Protein AF-A0A1Z2L4B7-F1 (afdb_monomer_lite)

Foldseek 3Di:
DDDDADLPQQL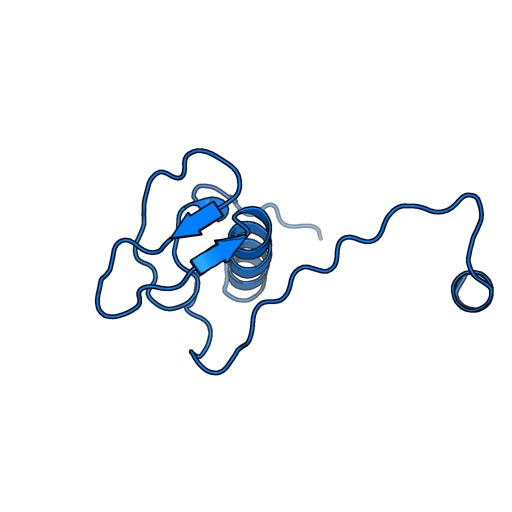QAALAPRQGDDDDDQWDFHPPPVLRDIDGSVLSSVQQVVCCVVPVRDRDHDHPPDDRDDDDDDDDPDDDPVRVVVD

Structure (mmCIF, N/CA/C/O backbone):
data_AF-A0A1Z2L4B7-F1
#
_entry.id   AF-A0A1Z2L4B7-F1
#
loop_
_atom_site.group_PDB
_atom_site.id
_atom_site.type_symbol
_atom_site.label_atom_id
_atom_site.label_alt_id
_atom_site.label_comp_id
_atom_site.label_asym_id
_atom_site.label_entity_id
_atom_site.label_seq_id
_atom_site.pdbx_PDB_ins_code
_atom_site.Cartn_x
_atom_site.Cartn_y
_atom_site.Cartn_z
_atom_site.occupancy
_atom_site.B_iso_or_equiv
_atom_site.auth_seq_id
_atom_site.auth_comp_id
_atom_site.auth_asym_id
_atom_site.auth_atom_id
_atom_site.pdbx_PDB_model_num
ATOM 1 N N . MET A 1 1 ? 12.344 2.411 -22.940 1.00 68.56 1 MET A N 1
ATOM 2 C CA . MET A 1 1 ? 12.185 3.744 -22.318 1.00 68.56 1 MET A CA 1
ATOM 3 C C . MET A 1 1 ? 11.709 3.535 -20.889 1.00 68.56 1 MET A C 1
ATOM 5 O O . MET A 1 1 ? 10.655 2.941 -20.711 1.00 68.56 1 MET A O 1
ATOM 9 N N . ILE A 1 2 ? 12.499 3.928 -19.891 1.00 80.88 2 ILE A N 1
ATOM 10 C CA . ILE A 1 2 ? 12.134 3.809 -18.469 1.00 80.88 2 ILE A CA 1
ATOM 11 C C . ILE A 1 2 ? 11.392 5.089 -18.071 1.00 80.88 2 ILE A C 1
ATOM 13 O O . ILE A 1 2 ? 11.831 6.181 -18.427 1.00 80.88 2 ILE A O 1
ATOM 17 N N . ARG A 1 3 ? 10.256 4.959 -17.379 1.00 83.88 3 ARG A N 1
ATOM 18 C CA . ARG A 1 3 ? 9.461 6.090 -16.878 1.00 83.88 3 ARG A CA 1
ATOM 19 C C . ARG A 1 3 ? 9.565 6.147 -15.358 1.00 83.88 3 ARG A C 1
ATOM 21 O O . ARG A 1 3 ? 9.476 5.116 -14.700 1.00 83.88 3 ARG A O 1
ATOM 28 N N . HIS A 1 4 ? 9.746 7.347 -14.819 1.00 87.31 4 HIS A N 1
ATOM 29 C CA . HIS A 1 4 ? 9.746 7.584 -13.378 1.00 87.31 4 HIS A CA 1
ATOM 30 C C . HIS A 1 4 ? 8.334 7.974 -12.936 1.00 87.31 4 HIS A C 1
ATOM 32 O O . HIS A 1 4 ? 7.742 8.887 -13.507 1.00 87.31 4 HIS A O 1
ATOM 38 N N . ILE A 1 5 ? 7.805 7.285 -11.925 1.00 89.06 5 ILE A N 1
ATOM 39 C CA . ILE A 1 5 ? 6.490 7.556 -11.333 1.00 89.06 5 ILE A CA 1
ATOM 40 C C . ILE A 1 5 ? 6.705 7.925 -9.866 1.00 89.06 5 ILE A C 1
ATOM 42 O O . ILE A 1 5 ? 7.529 7.322 -9.181 1.00 89.06 5 ILE A O 1
ATOM 46 N N . CYS A 1 6 ? 5.985 8.937 -9.385 1.00 92.12 6 CYS A N 1
ATOM 47 C CA . CYS A 1 6 ? 6.064 9.358 -7.992 1.00 92.12 6 CYS A CA 1
ATOM 48 C C . CYS A 1 6 ? 5.406 8.315 -7.076 1.00 92.12 6 CYS A C 1
ATOM 50 O O . CYS A 1 6 ? 4.225 8.019 -7.219 1.00 92.12 6 CYS A O 1
ATOM 52 N N . GLU A 1 7 ? 6.149 7.797 -6.098 1.00 93.00 7 GLU A N 1
ATOM 53 C CA . GLU A 1 7 ? 5.661 6.795 -5.136 1.00 93.00 7 GLU A CA 1
ATOM 54 C C . GLU A 1 7 ? 5.092 7.401 -3.841 1.00 93.00 7 GLU A C 1
ATOM 56 O O . GLU A 1 7 ? 4.838 6.686 -2.862 1.00 93.00 7 GLU A O 1
ATOM 61 N N . ALA A 1 8 ? 4.922 8.726 -3.798 1.00 94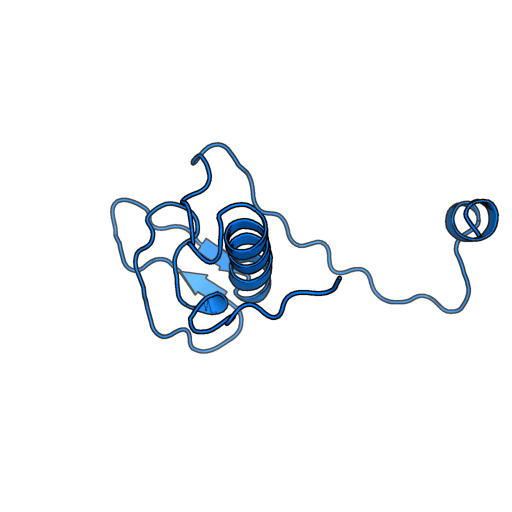.31 8 ALA A N 1
ATOM 62 C CA . ALA A 1 8 ? 4.475 9.427 -2.605 1.00 94.31 8 ALA A CA 1
ATOM 63 C C . ALA A 1 8 ? 3.166 8.829 -2.072 1.00 94.31 8 ALA A C 1
ATOM 65 O O . ALA A 1 8 ? 2.211 8.581 -2.803 1.00 94.31 8 ALA A O 1
ATOM 66 N N . TYR A 1 9 ? 3.129 8.609 -0.756 1.00 95.62 9 TYR A N 1
ATOM 67 C CA . TYR A 1 9 ? 1.959 8.097 -0.034 1.00 95.62 9 TYR A CA 1
ATOM 68 C C . TYR A 1 9 ? 1.530 6.659 -0.381 1.00 95.62 9 TYR A C 1
ATOM 70 O O . TYR A 1 9 ? 0.537 6.187 0.177 1.00 95.62 9 TYR A O 1
ATOM 78 N N . SER A 1 10 ? 2.298 5.923 -1.190 1.00 96.81 10 SER A N 1
ATOM 79 C CA . SER A 1 10 ? 2.053 4.505 -1.502 1.00 96.81 10 SER A CA 1
ATOM 80 C C . SER A 1 10 ? 1.924 3.648 -0.238 1.00 96.81 10 SER A C 1
ATOM 82 O O . SER A 1 10 ? 0.962 2.915 -0.075 1.00 96.81 10 SER A O 1
ATOM 84 N N . SER A 1 11 ? 2.803 3.811 0.747 1.00 96.81 11 SER A N 1
ATOM 85 C CA . SER A 1 11 ? 2.737 3.086 2.029 1.00 96.81 11 SER A CA 1
ATOM 86 C C . SER A 1 11 ? 1.701 3.627 3.033 1.00 96.81 11 SER A C 1
ATOM 88 O O . SER A 1 11 ? 1.543 3.078 4.126 1.00 96.81 11 SER A O 1
ATOM 90 N N . GLN A 1 12 ? 1.009 4.719 2.692 1.00 97.50 12 GLN A N 1
ATOM 91 C CA . GLN A 1 12 ? 0.034 5.414 3.546 1.00 97.50 12 GLN A CA 1
ATOM 92 C C . GLN A 1 12 ? -1.415 5.221 3.081 1.00 97.50 12 GLN A C 1
ATOM 94 O O . GLN A 1 12 ? -2.341 5.488 3.850 1.00 97.50 12 GLN A O 1
ATOM 99 N N . THR A 1 13 ? -1.611 4.748 1.853 1.00 97.94 13 THR A N 1
ATOM 100 C CA . THR A 1 13 ? -2.916 4.611 1.198 1.00 97.94 13 THR A CA 1
ATOM 101 C C . THR A 1 13 ? -3.401 3.170 1.303 1.00 97.94 13 THR A C 1
ATOM 103 O O . THR A 1 13 ? -2.651 2.243 1.013 1.00 97.94 13 THR A O 1
ATOM 106 N N . CYS A 1 14 ? -4.631 2.946 1.767 1.00 97.50 14 CYS A N 1
ATOM 107 C CA . CYS A 1 14 ? -5.179 1.593 1.858 1.00 97.50 14 CYS A CA 1
ATOM 108 C C . CYS A 1 14 ? -5.357 1.006 0.449 1.00 97.50 14 CYS A C 1
ATOM 110 O O . CYS A 1 14 ? -6.014 1.654 -0.365 1.00 97.50 14 CYS A O 1
ATOM 112 N N . PRO A 1 15 ? -4.856 -0.209 0.162 1.00 97.75 15 PRO A N 1
ATOM 113 C CA . PRO A 1 15 ? -4.987 -0.798 -1.167 1.00 97.75 15 PRO A CA 1
ATOM 114 C C . PRO A 1 15 ? -6.429 -1.205 -1.495 1.00 97.75 15 PRO A C 1
ATOM 116 O O . PRO A 1 15 ? -6.740 -1.377 -2.660 1.00 97.75 15 PRO A O 1
ATOM 119 N N . TYR A 1 16 ? -7.317 -1.340 -0.505 1.00 97.56 16 TYR A N 1
ATOM 120 C CA . TYR A 1 16 ? -8.701 -1.782 -0.725 1.00 97.56 16 TYR A CA 1
ATOM 121 C C . TYR A 1 16 ? -9.705 -0.630 -0.825 1.00 97.56 16 TYR A C 1
ATOM 123 O O . TYR A 1 16 ? -10.633 -0.680 -1.619 1.00 97.56 16 TYR A O 1
ATOM 131 N N . CYS A 1 17 ? -9.543 0.416 -0.008 1.00 97.19 17 CYS A N 1
ATOM 132 C CA . CYS A 1 17 ? -10.530 1.501 0.096 1.00 97.19 17 CYS A CA 1
ATOM 133 C C . CYS A 1 17 ? -9.939 2.901 -0.106 1.00 97.19 17 CYS A C 1
ATOM 135 O O . CYS A 1 17 ? -10.606 3.893 0.181 1.00 97.19 17 CYS A O 1
ATOM 137 N N . LEU A 1 18 ? -8.664 2.995 -0.506 1.00 97.75 18 LEU A N 1
ATOM 138 C CA . LEU A 1 18 ? -7.917 4.237 -0.759 1.00 97.75 18 LEU A CA 1
ATOM 139 C C . LEU A 1 18 ? -7.826 5.221 0.417 1.00 97.75 18 LEU A C 1
ATOM 141 O O . LEU A 1 18 ? -7.265 6.308 0.293 1.00 97.75 18 LEU A O 1
ATOM 145 N N . THR A 1 19 ? -8.316 4.839 1.596 1.00 97.69 19 THR A N 1
ATOM 146 C CA . THR A 1 19 ? -8.237 5.687 2.782 1.00 97.69 19 THR A CA 1
ATOM 147 C C . THR A 1 19 ? -6.776 5.904 3.161 1.00 97.69 19 THR A C 1
ATOM 149 O O . THR A 1 19 ? -6.006 4.954 3.341 1.00 97.69 19 THR A O 1
ATOM 152 N N . ARG A 1 20 ? -6.386 7.171 3.295 1.00 96.88 20 ARG A N 1
ATOM 153 C CA . ARG A 1 20 ? -5.021 7.564 3.632 1.00 96.88 20 ARG A CA 1
ATOM 154 C C . ARG A 1 20 ? -4.864 7.754 5.135 1.00 96.88 20 ARG A C 1
ATOM 156 O O . ARG A 1 20 ? -5.693 8.376 5.790 1.00 96.88 20 ARG A O 1
ATOM 163 N N . ARG A 1 21 ? -3.744 7.280 5.677 1.00 94.75 21 ARG A N 1
ATOM 164 C CA . ARG A 1 21 ? -3.325 7.562 7.056 1.00 94.75 21 ARG A CA 1
ATOM 165 C C . ARG A 1 21 ? -1.817 7.665 7.170 1.00 94.75 21 ARG A C 1
ATOM 167 O O . ARG A 1 21 ? -1.071 6.989 6.466 1.00 94.75 21 ARG A O 1
ATOM 174 N N . LYS A 1 22 ? -1.359 8.433 8.153 1.00 94.00 22 LYS A N 1
ATOM 175 C CA . LYS A 1 22 ? 0.047 8.414 8.550 1.00 94.00 22 LYS A CA 1
ATOM 176 C C . LYS A 1 22 ? 0.331 7.134 9.337 1.00 94.00 22 LYS A C 1
ATOM 178 O O . LYS A 1 22 ? -0.241 6.913 10.401 1.00 94.00 22 LYS A O 1
ATOM 183 N N . VAL A 1 23 ? 1.224 6.297 8.819 1.00 93.81 23 VAL A N 1
ATOM 184 C CA . VAL A 1 23 ? 1.613 5.030 9.454 1.00 93.81 23 VAL A CA 1
ATOM 185 C C . VAL A 1 23 ? 2.868 5.246 10.292 1.00 93.81 23 VAL A C 1
ATOM 187 O O . VAL A 1 23 ? 3.836 5.835 9.816 1.00 93.81 23 VAL A O 1
ATOM 190 N N . ARG A 1 24 ? 2.867 4.756 11.534 1.00 90.88 24 ARG A N 1
ATOM 191 C CA . ARG A 1 24 ? 4.063 4.670 12.383 1.00 90.88 24 ARG A CA 1
ATOM 192 C C . ARG A 1 24 ? 4.407 3.188 12.555 1.00 90.88 24 ARG A C 1
ATOM 194 O O . ARG A 1 24 ? 3.543 2.410 12.941 1.00 90.88 24 ARG A O 1
ATOM 201 N N . GLY A 1 25 ? 5.639 2.789 12.238 1.00 92.56 25 GLY A N 1
ATOM 202 C CA . GLY A 1 25 ? 6.077 1.388 12.323 1.00 92.56 25 GLY A CA 1
ATOM 203 C C . GLY A 1 25 ? 5.714 0.529 11.103 1.00 92.56 25 GLY A C 1
ATOM 204 O O . GLY A 1 25 ? 5.395 1.056 10.037 1.00 92.56 25 GLY A O 1
ATOM 205 N N . ARG A 1 26 ? 5.837 -0.798 11.248 1.00 93.31 26 ARG A N 1
ATOM 206 C CA . ARG A 1 26 ? 5.691 -1.788 10.160 1.00 93.31 26 ARG A CA 1
ATOM 207 C C . ARG A 1 26 ? 4.262 -2.292 9.954 1.00 93.31 26 ARG A C 1
ATOM 209 O O . ARG A 1 26 ? 3.960 -2.810 8.885 1.00 93.31 26 ARG A O 1
ATOM 216 N N . SER A 1 27 ? 3.385 -2.122 10.937 1.00 94.81 27 SER A N 1
ATOM 217 C CA . SER A 1 27 ? 1.993 -2.562 10.844 1.00 94.81 27 SER A CA 1
ATOM 218 C C . SER A 1 27 ? 1.118 -1.463 10.251 1.00 94.81 27 SER A C 1
ATOM 220 O O . SER A 1 27 ? 1.024 -0.346 10.769 1.00 94.81 27 SER A O 1
ATOM 222 N N . TYR A 1 28 ? 0.455 -1.786 9.150 1.00 96.00 28 TYR A N 1
ATOM 223 C CA . TYR A 1 28 ? -0.605 -0.981 8.580 1.00 96.00 28 TYR A CA 1
ATOM 224 C C . TYR A 1 28 ? -1.959 -1.455 9.127 1.00 96.00 28 TYR A C 1
ATOM 226 O O . TYR A 1 28 ? -2.252 -2.640 9.099 1.00 96.00 28 TYR A O 1
ATOM 234 N N . VAL A 1 29 ? -2.787 -0.528 9.601 1.00 96.62 29 VAL A N 1
ATOM 235 C CA . VAL A 1 29 ? -4.171 -0.753 10.029 1.00 96.62 29 VAL A CA 1
ATOM 236 C C . VAL A 1 29 ? -5.009 0.333 9.378 1.00 96.62 29 VAL A C 1
ATOM 238 O O . VAL A 1 29 ? -4.748 1.509 9.625 1.00 96.62 29 VAL A O 1
ATOM 241 N N . CYS A 1 30 ? -5.959 -0.015 8.519 1.00 96.81 30 CYS A N 1
ATOM 242 C CA . CYS A 1 30 ? -6.813 0.984 7.886 1.00 96.81 30 CYS A CA 1
ATOM 243 C C . CYS A 1 30 ? -7.643 1.738 8.940 1.00 96.81 30 CYS A C 1
ATOM 245 O O . CYS A 1 30 ? -8.168 1.128 9.866 1.00 96.81 30 CYS A O 1
ATOM 247 N N . VAL A 1 31 ? -7.755 3.06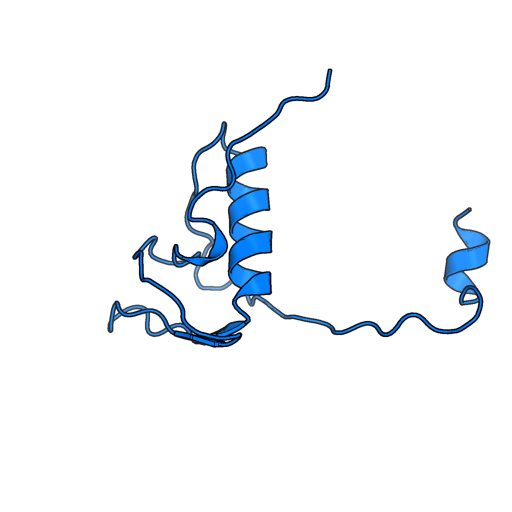6 8.810 1.00 96.50 31 VAL A N 1
ATOM 248 C CA . VAL A 1 31 ? -8.571 3.894 9.727 1.00 96.50 31 VAL A CA 1
ATOM 249 C C . VAL A 1 31 ? -10.050 3.913 9.349 1.00 96.50 31 VAL A C 1
ATOM 251 O O . VAL A 1 31 ? -10.882 4.268 10.179 1.00 96.50 31 VAL A O 1
ATOM 254 N N . ASN A 1 32 ? -10.384 3.521 8.116 1.00 97.19 32 ASN A N 1
ATOM 255 C CA . ASN A 1 32 ? -11.766 3.295 7.722 1.00 97.19 32 ASN A CA 1
ATOM 256 C C . ASN A 1 32 ? -12.266 2.012 8.400 1.00 97.19 32 ASN A C 1
ATOM 258 O 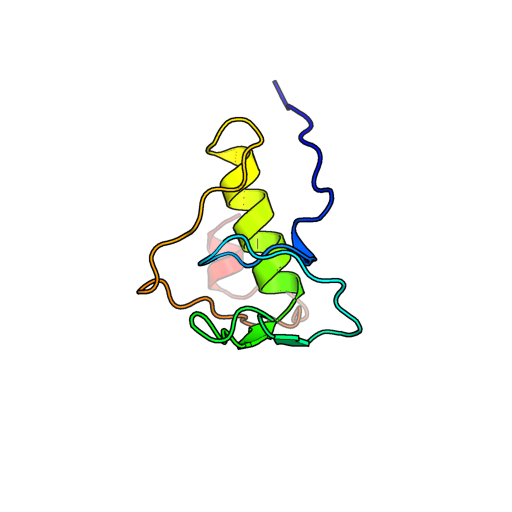O . ASN A 1 32 ? -11.736 0.934 8.127 1.00 97.19 32 ASN A O 1
ATOM 262 N N . LYS A 1 33 ? -13.276 2.146 9.265 1.00 96.00 33 LYS A N 1
ATOM 263 C CA . LYS A 1 33 ? -13.846 1.051 10.060 1.00 96.00 33 LYS A CA 1
ATOM 264 C C . LYS A 1 33 ? -14.554 -0.006 9.211 1.00 96.00 33 LYS A C 1
ATOM 266 O O . LYS A 1 33 ? -14.505 -1.169 9.587 1.00 96.00 33 LYS A O 1
ATOM 271 N N . ASP A 1 34 ? -15.115 0.374 8.064 1.00 96.19 34 ASP A N 1
ATOM 272 C CA . ASP A 1 34 ? -15.786 -0.563 7.152 1.00 96.19 34 ASP A CA 1
ATOM 273 C C . ASP A 1 34 ? -14.776 -1.450 6.407 1.00 96.19 34 ASP A C 1
ATOM 275 O O . ASP A 1 34 ? -15.091 -2.556 5.985 1.00 96.19 34 ASP A O 1
ATOM 279 N N . CYS A 1 35 ? -13.534 -0.974 6.266 1.00 95.62 35 CYS A N 1
ATOM 280 C CA . CYS A 1 35 ? -12.437 -1.722 5.654 1.00 95.62 35 CYS A CA 1
ATOM 281 C C . CYS A 1 35 ? -11.597 -2.475 6.694 1.00 95.62 35 CYS A C 1
ATOM 283 O O . CYS A 1 35 ? -11.274 -3.644 6.505 1.00 95.62 35 CYS A O 1
ATOM 285 N N . GLY A 1 36 ? -11.168 -1.792 7.762 1.00 94.62 36 GLY A N 1
ATOM 286 C CA . GLY A 1 36 ? -10.473 -2.370 8.920 1.00 94.62 36 GLY A CA 1
ATOM 287 C C . GLY A 1 36 ? -9.174 -3.138 8.634 1.00 94.62 36 GLY A C 1
ATOM 288 O O . GLY A 1 36 ? -8.610 -3.737 9.545 1.00 94.62 36 GLY A O 1
ATOM 289 N N . SER A 1 37 ? -8.682 -3.141 7.391 1.00 94.12 37 SER A N 1
ATOM 290 C CA . SER A 1 37 ? -7.644 -4.071 6.944 1.00 94.12 37 SER A CA 1
ATOM 291 C C . SER A 1 37 ? -6.332 -3.907 7.705 1.00 94.12 37 SER A C 1
ATOM 293 O O . SER A 1 37 ? -5.801 -2.796 7.826 1.00 94.12 37 SER A O 1
ATOM 295 N N . VAL A 1 38 ? -5.780 -5.034 8.157 1.00 95.19 38 VAL A N 1
ATOM 296 C CA . VAL A 1 38 ? -4.490 -5.116 8.847 1.00 95.19 38 VAL A CA 1
ATOM 297 C C . VAL A 1 38 ? -3.476 -5.786 7.928 1.00 95.19 38 VAL A C 1
ATOM 299 O O . VAL A 1 38 ? -3.649 -6.931 7.523 1.00 95.19 38 VAL A O 1
ATOM 302 N N . LEU A 1 39 ? -2.416 -5.061 7.584 1.00 94.94 39 LEU A N 1
ATOM 303 C CA . LEU A 1 39 ? -1.412 -5.468 6.602 1.00 94.94 39 LEU A CA 1
ATOM 304 C C . LEU A 1 39 ? -0.007 -5.098 7.078 1.00 94.94 39 LEU A C 1
ATOM 306 O O . LEU A 1 39 ? 0.178 -4.249 7.950 1.00 94.94 39 LEU A O 1
ATOM 310 N N . HIS A 1 40 ? 1.018 -5.670 6.452 1.00 95.38 40 HIS A N 1
ATOM 311 C CA . HIS A 1 40 ? 2.367 -5.130 6.581 1.00 95.38 40 HIS A CA 1
ATOM 312 C C . HIS A 1 40 ? 2.511 -3.881 5.701 1.00 95.38 40 HIS A C 1
ATOM 314 O O . HIS A 1 40 ? 2.143 -3.891 4.527 1.00 95.38 40 HIS A O 1
ATOM 320 N N . ARG A 1 41 ? 3.087 -2.807 6.243 1.00 95.62 41 ARG A N 1
ATOM 321 C CA . ARG A 1 41 ? 3.236 -1.515 5.559 1.00 95.62 41 ARG A CA 1
ATOM 322 C C . ARG A 1 41 ? 4.002 -1.633 4.242 1.00 95.62 41 ARG A C 1
ATOM 324 O O . ARG A 1 41 ? 3.620 -1.001 3.264 1.00 95.62 41 ARG A O 1
ATOM 331 N N . ASP A 1 42 ? 5.049 -2.450 4.198 1.00 93.56 42 ASP A N 1
ATOM 332 C CA . ASP A 1 42 ? 5.836 -2.599 2.968 1.00 93.56 42 ASP A CA 1
ATOM 333 C C . ASP A 1 42 ? 5.064 -3.400 1.900 1.00 93.56 42 ASP A C 1
ATOM 335 O O . ASP A 1 42 ? 5.262 -3.182 0.710 1.00 93.56 42 ASP A O 1
ATOM 339 N N . ALA A 1 43 ? 4.112 -4.251 2.309 1.00 95.00 43 ALA A N 1
ATOM 340 C CA . ALA A 1 43 ? 3.191 -4.907 1.378 1.00 95.00 43 ALA A CA 1
ATOM 341 C C . ALA A 1 43 ? 2.217 -3.896 0.765 1.00 95.00 43 ALA A C 1
ATOM 343 O O . ALA A 1 43 ? 2.012 -3.897 -0.443 1.00 95.00 43 ALA A O 1
ATOM 344 N N . VAL A 1 44 ? 1.672 -2.998 1.595 1.00 96.56 44 VAL A N 1
ATOM 345 C CA . VAL A 1 44 ? 0.825 -1.882 1.141 1.00 96.56 44 VAL A CA 1
ATOM 346 C C . VAL A 1 44 ? 1.573 -1.014 0.130 1.00 96.56 44 VAL A C 1
ATOM 348 O O . VAL A 1 44 ? 1.046 -0.733 -0.941 1.00 96.56 44 VAL A O 1
ATOM 351 N N . GLY A 1 45 ? 2.819 -0.643 0.442 1.00 96.00 45 GLY A N 1
ATOM 352 C CA . GLY A 1 45 ? 3.674 0.114 -0.472 1.00 96.00 45 GLY A CA 1
ATOM 353 C C . GLY A 1 45 ? 3.894 -0.608 -1.802 1.00 96.00 45 GLY A C 1
ATOM 354 O O . GLY A 1 45 ? 3.647 -0.023 -2.850 1.00 96.00 45 GLY A O 1
ATOM 355 N N . GLY A 1 46 ? 4.288 -1.885 -1.767 1.00 95.62 46 GLY A N 1
ATOM 356 C CA . GLY A 1 46 ? 4.543 -2.672 -2.976 1.00 95.62 46 GLY A CA 1
ATOM 357 C C . GLY A 1 46 ? 3.313 -2.839 -3.872 1.00 95.62 46 GLY A C 1
ATOM 358 O O . GLY A 1 46 ? 3.409 -2.637 -5.081 1.00 95.62 46 GLY A O 1
ATOM 359 N N . VAL A 1 47 ? 2.149 -3.140 -3.286 1.00 96.69 47 VAL A N 1
ATOM 360 C CA . VAL A 1 47 ? 0.882 -3.233 -4.031 1.00 96.69 47 VAL A CA 1
ATOM 361 C C . VAL A 1 47 ? 0.539 -1.892 -4.671 1.00 96.69 47 VAL A C 1
ATOM 363 O O . VAL A 1 47 ? 0.270 -1.838 -5.867 1.00 96.69 47 VAL A O 1
ATOM 366 N N . ASN A 1 48 ? 0.622 -0.794 -3.921 1.00 97.69 48 ASN A N 1
ATOM 367 C CA . ASN A 1 48 ? 0.272 0.515 -4.463 1.00 97.69 48 ASN A CA 1
ATOM 368 C C . ASN A 1 48 ? 1.257 0.983 -5.545 1.00 97.69 48 ASN A C 1
ATOM 370 O O . ASN A 1 48 ? 0.821 1.529 -6.553 1.00 97.69 48 ASN A O 1
ATOM 374 N N . ILE A 1 49 ? 2.560 0.716 -5.406 1.00 96.69 49 ILE A N 1
ATOM 375 C CA . ILE A 1 49 ? 3.550 0.980 -6.466 1.00 96.69 49 ILE A CA 1
ATOM 376 C C . ILE A 1 49 ? 3.218 0.186 -7.733 1.00 96.69 49 ILE A C 1
ATOM 378 O O . ILE A 1 49 ? 3.280 0.736 -8.831 1.00 96.69 49 ILE A O 1
ATOM 382 N N . HIS A 1 50 ? 2.807 -1.077 -7.597 1.00 95.50 50 HIS A N 1
ATOM 383 C CA . HIS A 1 50 ? 2.344 -1.859 -8.740 1.00 95.50 50 HIS A CA 1
ATOM 384 C C . HIS A 1 50 ? 1.117 -1.216 -9.402 1.00 95.50 50 HIS A C 1
ATOM 386 O O . HIS A 1 50 ? 1.113 -1.036 -10.618 1.00 95.50 50 HIS A O 1
ATOM 392 N N . THR A 1 51 ? 0.119 -0.793 -8.618 1.00 96.56 51 THR A N 1
ATOM 393 C CA . THR A 1 51 ? -1.066 -0.115 -9.171 1.00 96.56 51 THR A CA 1
ATOM 394 C C . THR A 1 51 ? -0.708 1.197 -9.871 1.00 96.56 51 THR A C 1
ATOM 396 O O . THR A 1 51 ? -1.202 1.435 -10.966 1.00 96.56 51 THR A O 1
ATOM 399 N N . LEU A 1 52 ? 0.212 1.997 -9.322 1.00 96.12 52 LEU A N 1
ATOM 400 C CA . LEU A 1 52 ? 0.708 3.216 -9.966 1.00 96.12 52 LEU A CA 1
ATOM 401 C C . LEU A 1 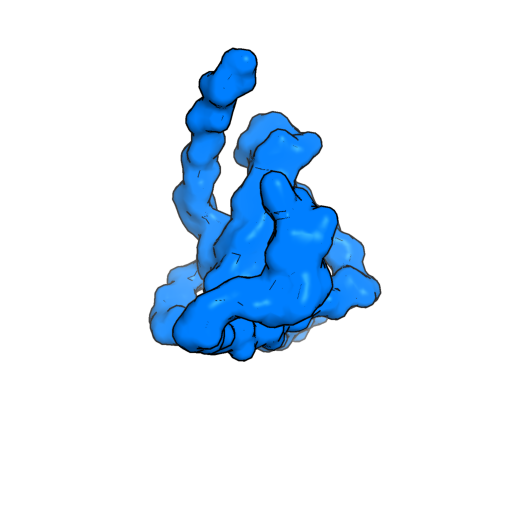52 ? 1.328 2.912 -11.336 1.00 96.12 52 LEU A C 1
ATOM 403 O O . LEU A 1 52 ? 1.098 3.646 -12.292 1.00 96.12 52 LEU A O 1
ATOM 407 N N . ALA A 1 53 ? 2.107 1.833 -11.435 1.00 94.56 53 ALA A N 1
ATOM 408 C CA . ALA A 1 53 ? 2.797 1.460 -12.665 1.00 94.56 53 ALA A CA 1
ATOM 409 C C . ALA A 1 53 ? 1.850 1.001 -13.782 1.00 94.56 53 ALA A C 1
ATOM 411 O O . ALA A 1 53 ? 2.120 1.281 -14.947 1.00 94.56 53 ALA A O 1
ATOM 412 N N . VAL A 1 54 ? 0.761 0.303 -13.441 1.00 95.25 54 VAL A N 1
ATOM 413 C CA . VAL A 1 54 ? -0.180 -0.251 -14.433 1.00 95.25 54 VAL A CA 1
ATOM 414 C C . VAL A 1 54 ? -1.380 0.657 -14.721 1.00 95.25 54 VAL A C 1
ATOM 416 O O . VAL A 1 54 ? -2.102 0.396 -15.675 1.00 95.25 54 VAL A O 1
ATOM 419 N N . ASN A 1 55 ? -1.583 1.718 -13.931 1.00 94.81 55 ASN A N 1
ATOM 420 C CA . ASN A 1 55 ? -2.713 2.648 -14.055 1.00 94.81 55 ASN A CA 1
ATOM 421 C C . ASN A 1 55 ? -2.252 4.112 -14.208 1.00 94.81 55 ASN A C 1
ATOM 423 O O . ASN A 1 55 ? -2.772 5.004 -13.535 1.00 94.81 55 ASN A O 1
ATOM 427 N N . ASP A 1 56 ? -1.231 4.356 -15.034 1.00 92.44 56 ASP A N 1
ATOM 428 C CA . ASP A 1 56 ? -0.759 5.702 -15.409 1.00 92.44 56 ASP A CA 1
ATOM 429 C C . ASP A 1 56 ? -0.532 6.661 -14.220 1.00 92.44 56 ASP A C 1
ATOM 431 O O . ASP A 1 56 ? -0.898 7.835 -14.243 1.00 92.44 56 ASP A O 1
ATOM 435 N N . GLY A 1 57 ? 0.087 6.162 -13.147 1.00 93.38 57 GLY A N 1
ATOM 436 C CA . GLY A 1 57 ? 0.399 6.956 -11.957 1.00 93.38 57 GLY A CA 1
ATOM 437 C C . GLY A 1 57 ? -0.769 7.138 -10.987 1.00 93.38 57 GLY A C 1
ATOM 438 O O . GLY A 1 57 ? -0.681 7.979 -10.092 1.00 93.38 57 GLY A O 1
ATOM 439 N N . THR A 1 58 ? -1.830 6.339 -11.112 1.00 95.19 58 THR A N 1
ATOM 440 C CA . THR A 1 58 ? -2.986 6.356 -10.205 1.00 95.19 58 THR A CA 1
ATOM 441 C C . THR A 1 58 ? -3.023 5.104 -9.328 1.00 95.19 58 THR A C 1
ATOM 443 O O . THR A 1 58 ? -2.849 3.986 -9.807 1.00 95.19 58 THR A O 1
ATOM 446 N N . ILE A 1 59 ? -3.262 5.269 -8.022 1.00 96.81 59 ILE A N 1
ATOM 447 C CA . ILE A 1 59 ? -3.534 4.131 -7.132 1.00 96.81 59 ILE A CA 1
ATOM 448 C C . ILE A 1 59 ? -4.988 3.709 -7.346 1.00 96.81 59 ILE A C 1
ATOM 450 O O . ILE A 1 59 ? -5.906 4.468 -7.035 1.00 96.81 59 ILE A O 1
ATOM 454 N N . VAL A 1 60 ? -5.188 2.495 -7.851 1.00 97.19 60 VAL A N 1
ATOM 455 C CA . VAL A 1 60 ? -6.509 1.884 -8.045 1.00 97.19 60 VAL A CA 1
ATOM 456 C C . VAL A 1 60 ? -6.720 0.834 -6.951 1.00 97.19 60 VAL A C 1
ATOM 458 O O . VAL A 1 60 ? -5.783 0.084 -6.665 1.00 97.19 60 VAL A O 1
ATOM 461 N N . PRO A 1 61 ? -7.903 0.767 -6.311 1.00 97.25 61 PRO A N 1
ATOM 462 C CA . PRO A 1 61 ? -8.130 -0.202 -5.258 1.00 97.25 61 PRO A CA 1
ATOM 463 C C . PRO A 1 61 ? -8.140 -1.625 -5.819 1.00 97.25 61 PRO A C 1
ATOM 465 O O . PRO A 1 61 ? -8.726 -1.892 -6.869 1.00 97.25 61 PRO A O 1
ATOM 468 N N . VAL A 1 62 ? -7.493 -2.544 -5.107 1.00 96.88 62 VAL A N 1
ATOM 469 C CA . VAL A 1 62 ? -7.534 -3.970 -5.431 1.00 96.88 62 VAL A CA 1
ATOM 470 C C . VAL A 1 62 ? -8.839 -4.589 -4.917 1.00 96.88 62 VAL A C 1
ATOM 472 O O . VAL A 1 62 ? -9.358 -4.136 -3.890 1.00 96.88 62 VAL A O 1
ATOM 475 N N . PRO A 1 63 ? -9.359 -5.638 -5.580 1.00 94.69 63 PRO A N 1
ATOM 476 C CA . PRO A 1 63 ? -10.538 -6.347 -5.099 1.00 94.69 63 PRO A CA 1
ATOM 477 C C . PRO A 1 63 ? -10.340 -6.876 -3.667 1.00 94.69 63 PRO A C 1
ATOM 479 O O . PRO A 1 63 ? -9.234 -7.319 -3.327 1.00 94.69 63 PRO A O 1
ATOM 482 N N . PRO A 1 64 ? -11.378 -6.844 -2.814 1.00 88.75 64 PRO A N 1
ATOM 483 C CA . PRO A 1 64 ? -11.281 -7.269 -1.417 1.00 88.75 64 PRO A CA 1
ATOM 484 C C . PRO A 1 64 ? -10.929 -8.758 -1.253 1.00 88.75 64 PRO A C 1
ATOM 486 O O . PRO A 1 64 ? -10.402 -9.155 -0.217 1.00 88.75 64 PRO A O 1
ATOM 489 N N . GLU A 1 65 ? -11.150 -9.580 -2.279 1.00 90.56 65 GLU A N 1
ATOM 490 C CA . GLU A 1 65 ? -10.797 -11.002 -2.309 1.00 90.56 65 GLU A CA 1
ATOM 491 C C . GLU A 1 65 ? -9.282 -11.231 -2.457 1.00 90.56 65 GLU A C 1
ATOM 493 O O . GLU A 1 65 ? -8.781 -12.330 -2.198 1.00 90.56 65 GLU A O 1
ATOM 498 N N . VAL A 1 66 ? -8.522 -10.208 -2.868 1.00 92.25 66 VAL A N 1
ATOM 499 C CA . VAL A 1 66 ? -7.071 -10.310 -3.042 1.00 92.25 66 VAL A CA 1
ATOM 500 C C . VAL A 1 66 ? -6.382 -10.363 -1.680 1.00 92.25 66 VAL A C 1
ATOM 502 O O . VAL A 1 66 ? -6.242 -9.364 -0.968 1.00 92.25 66 VAL A O 1
ATOM 505 N N . VAL A 1 67 ? -5.872 -11.546 -1.335 1.00 90.62 67 VAL A N 1
ATOM 506 C CA . VAL A 1 67 ? -5.112 -11.765 -0.101 1.00 90.62 67 VAL A CA 1
ATOM 507 C C . VAL A 1 67 ? -3.660 -11.317 -0.280 1.00 90.62 67 VAL A C 1
ATOM 509 O O . VAL A 1 67 ? -2.848 -12.005 -0.901 1.00 90.62 67 VAL A O 1
ATOM 512 N N . ILE A 1 68 ? -3.299 -10.186 0.326 1.00 91.56 68 ILE A N 1
ATOM 513 C CA . ILE A 1 68 ? -1.927 -9.664 0.310 1.00 91.56 68 ILE A CA 1
ATOM 514 C C . ILE A 1 68 ? -1.090 -10.403 1.364 1.00 91.56 68 ILE A C 1
ATOM 516 O O . ILE A 1 68 ? -1.307 -10.256 2.568 1.00 91.56 68 ILE A O 1
ATOM 520 N N . ARG A 1 69 ? -0.097 -11.187 0.925 1.00 85.75 69 ARG A N 1
ATOM 521 C CA . ARG A 1 69 ? 0.808 -11.944 1.809 1.00 85.75 69 ARG A CA 1
ATOM 522 C C . ARG A 1 69 ? 2.242 -11.456 1.675 1.00 85.75 69 ARG A C 1
ATOM 524 O O . ARG A 1 69 ? 2.744 -11.279 0.570 1.00 85.75 69 ARG A O 1
ATOM 531 N N . VAL A 1 70 ? 2.929 -11.312 2.806 1.00 84.88 70 VAL A N 1
ATOM 532 C CA . VAL A 1 70 ? 4.375 -11.062 2.831 1.00 84.88 70 VAL A CA 1
ATOM 533 C C . VAL A 1 70 ? 5.101 -12.362 3.114 1.00 84.88 70 VAL A C 1
ATOM 535 O O . VAL A 1 70 ? 4.841 -13.012 4.125 1.00 84.88 70 VAL A O 1
ATOM 538 N N . LYS A 1 71 ? 6.042 -12.721 2.241 1.00 80.62 71 LYS A N 1
ATOM 539 C CA . LYS A 1 71 ? 7.004 -13.790 2.501 1.00 80.62 71 LYS A CA 1
ATOM 540 C C . LYS A 1 71 ? 8.367 -13.162 2.752 1.00 80.62 71 LYS A C 1
ATOM 542 O O . LYS A 1 71 ? 8.973 -12.604 1.843 1.00 80.62 71 LYS A O 1
ATOM 547 N N . TYR A 1 72 ? 8.856 -13.264 3.982 1.00 71.69 72 TYR A N 1
ATOM 548 C CA . TYR A 1 72 ? 10.219 -12.856 4.303 1.00 71.69 72 TYR A CA 1
ATOM 549 C C . TYR A 1 72 ? 11.175 -13.956 3.861 1.00 71.69 72 TYR A C 1
ATOM 551 O O . TYR A 1 72 ? 11.365 -14.956 4.551 1.00 71.69 72 TYR A O 1
ATOM 559 N N . LEU A 1 73 ? 11.752 -13.783 2.677 1.00 73.94 73 LEU A N 1
ATOM 560 C CA . LEU A 1 73 ? 12.830 -14.636 2.207 1.00 73.94 73 LEU A CA 1
ATOM 561 C C . LEU A 1 73 ? 14.145 -14.063 2.728 1.00 73.94 73 LEU A C 1
ATOM 563 O O . LEU A 1 73 ? 14.538 -12.956 2.368 1.00 73.94 73 LEU A O 1
ATOM 567 N N . ARG A 1 74 ? 14.822 -14.812 3.600 1.00 73.50 74 ARG A N 1
ATOM 568 C CA . ARG A 1 74 ? 16.197 -14.497 3.985 1.00 73.50 74 ARG A CA 1
ATOM 569 C C . ARG A 1 74 ? 17.114 -14.941 2.852 1.00 73.50 74 ARG A C 1
ATOM 571 O O . ARG A 1 74 ? 16.993 -16.078 2.396 1.00 73.50 74 ARG A O 1
ATOM 578 N N . ALA A 1 75 ? 18.022 -14.067 2.422 1.00 76.06 75 ALA A N 1
ATOM 579 C CA . ALA A 1 75 ? 19.088 -14.466 1.516 1.00 76.06 75 ALA A CA 1
ATOM 580 C C . ALA A 1 75 ? 19.898 -15.587 2.184 1.00 76.06 75 ALA A C 1
ATOM 582 O O . ALA A 1 75 ? 20.419 -15.407 3.286 1.00 76.06 75 ALA A O 1
ATOM 583 N N . GLN A 1 76 ? 19.930 -16.752 1.544 1.00 78.12 76 GLN A N 1
ATOM 584 C CA . GLN A 1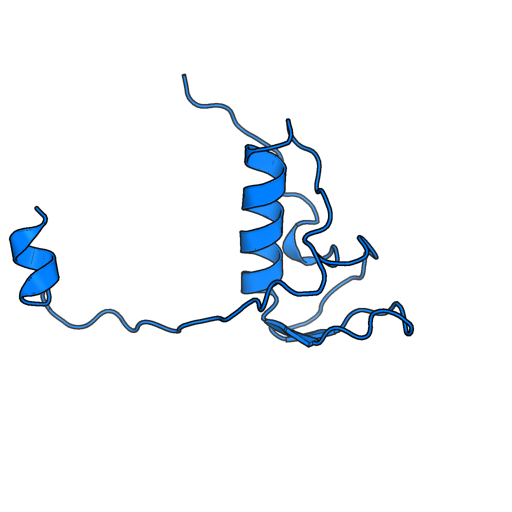 76 ? 20.802 -17.849 1.942 1.00 78.12 76 GLN A CA 1
ATOM 585 C C . GLN A 1 76 ? 22.142 -17.692 1.214 1.00 78.12 76 GLN A C 1
ATOM 587 O O . GLN A 1 76 ? 22.165 -17.147 0.107 1.00 78.12 76 GLN A O 1
ATOM 592 N N . PRO A 1 77 ? 23.261 -18.132 1.810 1.00 78.88 77 PRO A N 1
ATOM 593 C CA . PRO A 1 77 ? 24.526 -18.183 1.097 1.00 78.88 77 PRO A CA 1
ATOM 594 C C . PRO A 1 77 ? 24.407 -19.141 -0.098 1.00 78.88 77 PRO A C 1
ATOM 596 O O . PRO A 1 77 ? 24.072 -20.314 0.054 1.00 78.88 77 PRO A O 1
ATOM 599 N N . GLY A 1 78 ? 24.686 -18.621 -1.293 1.00 76.31 78 GLY A N 1
ATOM 600 C CA . GLY A 1 78 ? 24.590 -19.367 -2.544 1.00 76.31 78 GLY A CA 1
ATOM 601 C C . GLY A 1 78 ? 23.172 -19.449 -3.117 1.00 76.31 78 GLY A C 1
ATOM 602 O O . GLY A 1 78 ? 22.173 -19.110 -2.488 1.00 76.31 78 GLY A O 1
ATOM 603 N N . TRP A 1 79 ? 23.090 -19.878 -4.371 1.00 78.00 79 TRP A N 1
ATOM 604 C CA . TRP A 1 79 ? 21.821 -20.022 -5.074 1.00 78.00 79 TRP A CA 1
ATOM 605 C C . TRP A 1 79 ? 21.206 -21.389 -4.778 1.00 78.00 79 TRP A C 1
ATOM 607 O O . TRP A 1 79 ? 21.901 -22.409 -4.783 1.00 78.00 79 TRP A O 1
ATOM 617 N N . SER A 1 80 ? 19.895 -21.449 -4.553 1.00 76.25 80 SER A N 1
ATOM 618 C CA . SER A 1 80 ? 19.193 -22.739 -4.544 1.00 76.25 80 SER A CA 1
ATOM 619 C C . SER A 1 80 ? 19.338 -23.442 -5.900 1.00 76.25 80 SER A C 1
ATOM 621 O O . SER A 1 80 ? 19.624 -22.798 -6.910 1.00 76.25 80 SER A O 1
ATOM 623 N N . VAL A 1 81 ? 19.152 -24.764 -5.935 1.00 78.56 81 VAL A N 1
ATOM 624 C CA . VAL A 1 81 ? 19.251 -25.564 -7.174 1.00 78.56 81 VAL A CA 1
ATOM 625 C C . VAL A 1 81 ? 18.379 -24.958 -8.280 1.00 78.56 81 VAL A C 1
ATOM 627 O O . VAL A 1 81 ? 18.895 -24.579 -9.325 1.00 78.56 81 VAL A O 1
ATOM 630 N N . GLY A 1 82 ? 17.106 -24.683 -7.983 1.00 80.75 82 GLY A N 1
ATOM 631 C CA . GLY A 1 82 ? 16.194 -24.054 -8.943 1.00 80.75 82 GLY A CA 1
ATOM 632 C C . GLY A 1 82 ? 16.465 -22.571 -9.236 1.00 80.75 82 GLY A C 1
ATOM 633 O O . GLY A 1 82 ? 15.846 -22.004 -10.130 1.00 80.75 82 GLY A O 1
ATOM 634 N N . GLN A 1 83 ? 17.326 -21.877 -8.485 1.00 78.31 83 GLN A N 1
ATOM 635 C CA . GLN A 1 83 ? 17.819 -20.555 -8.902 1.00 78.31 83 GLN A CA 1
ATOM 636 C C . GLN A 1 83 ? 18.946 -20.695 -9.925 1.00 78.31 83 GLN A C 1
ATOM 638 O O . GLN A 1 83 ? 18.981 -19.913 -10.867 1.00 78.31 83 GLN A O 1
ATOM 643 N N . ARG A 1 84 ? 19.833 -21.688 -9.765 1.00 76.75 84 ARG A N 1
ATOM 644 C CA . ARG A 1 84 ? 20.951 -21.935 -10.693 1.00 76.75 84 ARG A CA 1
ATOM 645 C C . ARG A 1 84 ? 20.480 -22.349 -12.077 1.00 76.75 84 ARG A C 1
ATOM 647 O O . ARG A 1 84 ? 21.081 -21.939 -13.045 1.00 76.75 84 ARG A O 1
ATOM 654 N N . GLU A 1 85 ? 19.395 -23.109 -12.168 1.00 80.94 85 GLU A N 1
ATOM 655 C CA . GLU A 1 85 ? 18.817 -23.524 -13.455 1.00 80.94 85 GLU A CA 1
ATOM 656 C C . GLU A 1 85 ? 18.219 -22.360 -14.268 1.00 80.94 85 GLU A C 1
ATOM 658 O O . GLU A 1 85 ? 17.930 -22.525 -15.448 1.00 80.94 85 GLU A O 1
ATOM 663 N N . ARG A 1 86 ? 17.984 -21.197 -13.641 1.00 77.31 86 ARG A N 1
ATOM 664 C CA . ARG A 1 86 ? 17.292 -20.051 -14.254 1.00 77.31 86 ARG A CA 1
ATOM 665 C C . ARG A 1 86 ? 18.207 -18.909 -14.709 1.00 77.31 86 ARG A C 1
ATOM 667 O O . ARG A 1 86 ? 17.674 -17.958 -15.278 1.00 77.31 86 ARG A O 1
ATOM 674 N N . HIS A 1 87 ? 19.515 -18.945 -14.438 1.00 68.88 87 HIS A N 1
ATOM 675 C CA . HIS A 1 87 ? 20.486 -18.000 -15.019 1.00 68.88 87 HIS A CA 1
ATOM 676 C C . HIS A 1 87 ? 21.601 -18.775 -15.714 1.00 68.88 87 HIS A C 1
ATOM 678 O O . HIS A 1 87 ? 22.200 -18.185 -16.636 1.00 68.88 87 HIS A O 1
#

pLDDT: mean 90.63, std 8.12, range [68.56, 97.94]

Radius of gyration: 15.72 Å; chains: 1; bounding box: 40×35×35 Å

InterPro domains:
  IPR010095 Cas12f1-like, TNB domain [PF07282] (4-49)

Organism: NCBI:txid1940

Secondary structure (DSSP, 8-state):
-------TTGGGB-TTT--B----SSEEE-S-TTT--EEEHHHHHHHHHHHHHHTTT---PPPTT--------PPPSS--HHHHTT-

Sequence (87 aa):
MIRHICEAYSSQTCPYCLTRRKVRGRSYVCVNKDCGSVLHRDAVGGVNIHTLAVNDGTIVPVPPEVVIRVKYLRAQPGWSVGQRERH